Protein AF-A0A436DQ87-F1 (afdb_monomer)

Sequence (62 aa):
DDLSFESFSSEIVDENLSKKTAIWRNLWTDNMALAKHARAFIGLGMETARRKAELVSARHKP

pLDDT: mean 94.48, std 4.88, range [77.25, 98.69]

Structure (mmCIF, N/CA/C/O backbone):
data_AF-A0A436DQ87-F1
#
_entry.id   AF-A0A436DQ87-F1
#
loop_
_atom_site.group_PDB
_atom_site.id
_atom_site.type_symbol
_atom_site.label_atom_id
_atom_site.label_alt_id
_atom_site.label_comp_id
_atom_site.label_asym_id
_atom_site.label_entity_id
_atom_site.label_seq_id
_atom_site.pdbx_PDB_ins_code
_atom_site.Cartn_x
_atom_site.Cartn_y
_atom_site.Cartn_z
_atom_site.occupancy
_atom_site.B_iso_or_equiv
_atom_site.auth_seq_id
_atom_site.auth_comp_id
_atom_site.auth_asym_id
_atom_site.auth_atom_id
_atom_site.pdbx_PDB_model_num
ATOM 1 N N . ASP A 1 1 ? 6.286 -16.154 -8.353 1.00 77.25 1 ASP A N 1
ATOM 2 C CA . ASP A 1 1 ? 6.088 -15.728 -6.959 1.00 77.25 1 ASP A CA 1
ATOM 3 C C . ASP A 1 1 ? 5.114 -14.576 -6.908 1.00 77.25 1 ASP A C 1
ATOM 5 O O . ASP A 1 1 ? 5.208 -13.675 -7.738 1.00 77.25 1 ASP A O 1
ATOM 9 N N . ASP A 1 2 ? 4.176 -14.644 -5.971 1.00 93.69 2 ASP A N 1
ATOM 10 C CA . ASP A 1 2 ? 3.170 -13.610 -5.749 1.00 93.69 2 ASP A CA 1
ATOM 11 C C . ASP A 1 2 ? 3.648 -12.604 -4.691 1.00 93.69 2 ASP A C 1
ATOM 13 O O . ASP A 1 2 ? 4.418 -12.941 -3.792 1.00 93.69 2 ASP A O 1
ATOM 17 N N . LEU A 1 3 ? 3.171 -11.360 -4.789 1.00 96.62 3 LEU A N 1
ATOM 18 C CA . LEU A 1 3 ? 3.438 -10.271 -3.843 1.00 96.62 3 LEU A CA 1
ATOM 19 C C . LEU A 1 3 ? 2.109 -9.689 -3.349 1.00 96.62 3 LEU A C 1
ATOM 21 O O . LEU A 1 3 ? 1.221 -9.415 -4.157 1.00 96.62 3 LEU A O 1
ATOM 25 N N . SER A 1 4 ? 2.002 -9.433 -2.042 1.00 97.31 4 SER A N 1
ATOM 26 C CA . SER A 1 4 ? 0.823 -8.818 -1.414 1.00 97.31 4 SER A CA 1
ATOM 27 C C . SER A 1 4 ? 1.178 -7.546 -0.642 1.00 97.31 4 SER A C 1
ATOM 29 O O . SER A 1 4 ? 2.272 -7.425 -0.098 1.00 97.31 4 SER A O 1
ATOM 31 N N . PHE A 1 5 ? 0.238 -6.599 -0.591 1.00 97.81 5 PHE A N 1
ATOM 32 C CA . PHE A 1 5 ? 0.308 -5.424 0.278 1.00 97.81 5 PHE A CA 1
ATOM 33 C C . PHE A 1 5 ? -0.412 -5.718 1.595 1.00 97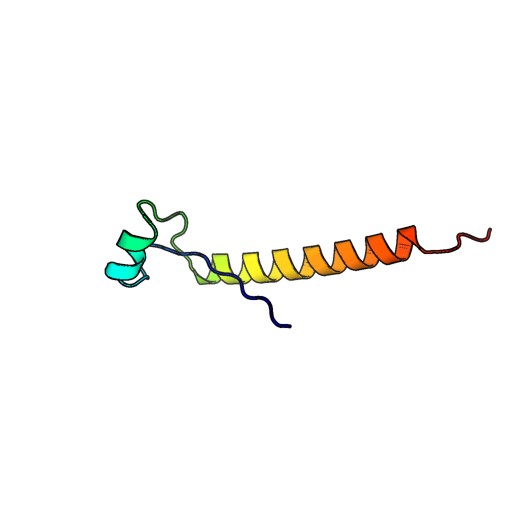.81 5 PHE A C 1
ATOM 35 O O . PHE A 1 5 ? -1.589 -6.076 1.575 1.00 97.81 5 PHE A O 1
ATOM 42 N N . GLU A 1 6 ? 0.273 -5.521 2.721 1.00 96.56 6 GLU A N 1
ATOM 43 C CA . GLU A 1 6 ? -0.312 -5.601 4.059 1.00 96.56 6 GLU A CA 1
ATOM 44 C C . GLU A 1 6 ? -0.166 -4.261 4.795 1.00 96.56 6 GLU A C 1
ATOM 46 O O . GLU A 1 6 ? 0.902 -3.650 4.831 1.00 96.56 6 GLU A O 1
ATOM 51 N N . SER A 1 7 ? -1.272 -3.768 5.352 1.00 96.19 7 SER A N 1
ATOM 52 C CA . SER A 1 7 ? -1.317 -2.566 6.184 1.00 96.19 7 SER A CA 1
ATOM 53 C C . SER A 1 7 ? -2.454 -2.698 7.182 1.00 96.19 7 SER A C 1
ATOM 55 O O . SER A 1 7 ? -3.541 -3.161 6.836 1.00 96.19 7 SER A O 1
ATOM 57 N N . PHE A 1 8 ? -2.201 -2.303 8.425 1.00 94.75 8 PHE A N 1
ATOM 58 C CA . PHE A 1 8 ? -3.068 -2.639 9.543 1.00 94.75 8 PHE A CA 1
ATOM 59 C C . PHE A 1 8 ? -3.600 -1.396 10.263 1.00 94.75 8 PHE A C 1
ATOM 61 O O . PHE A 1 8 ? -2.935 -0.362 10.331 1.00 94.75 8 PHE A O 1
ATOM 68 N N . SER A 1 9 ? -4.801 -1.542 10.819 1.00 92.25 9 SER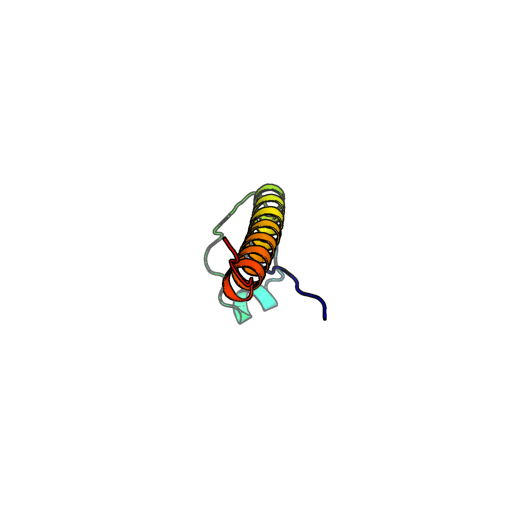 A N 1
ATOM 69 C CA . SER A 1 9 ? -5.481 -0.595 11.704 1.00 92.25 9 SER A CA 1
ATOM 70 C C . SER A 1 9 ? -6.069 -1.399 12.861 1.00 92.25 9 SER A C 1
ATOM 72 O O . SER A 1 9 ? -6.717 -2.420 12.614 1.00 92.25 9 SER A O 1
ATOM 74 N N . SER A 1 10 ? -5.835 -0.973 14.103 1.00 90.12 10 SER A N 1
ATOM 75 C CA . SER A 1 10 ? -6.286 -1.672 15.314 1.00 90.12 10 SER A CA 1
ATOM 76 C C . SER A 1 10 ? -7.809 -1.727 15.449 1.00 90.12 10 SER A C 1
ATOM 78 O O . SER A 1 10 ? -8.319 -2.580 16.163 1.00 90.12 10 SER A O 1
ATOM 80 N N . GLU A 1 11 ? -8.542 -0.868 14.732 1.00 89.38 11 GLU A N 1
ATOM 81 C CA . GLU A 1 11 ? -10.009 -0.917 14.644 1.00 89.38 11 GLU A CA 1
ATOM 82 C C . GLU A 1 11 ? -10.530 -2.080 13.780 1.00 89.38 11 GLU A C 1
ATOM 84 O O . GLU A 1 11 ? -11.700 -2.438 13.883 1.00 89.38 11 GLU A O 1
ATOM 89 N N . ILE A 1 12 ? -9.687 -2.661 12.916 1.00 87.44 12 ILE A N 1
ATOM 90 C CA . ILE A 1 12 ? -10.086 -3.690 11.941 1.00 87.44 12 ILE A CA 1
ATOM 91 C C . ILE A 1 12 ? -9.443 -5.050 12.233 1.00 87.44 12 ILE A C 1
ATOM 93 O O . ILE A 1 12 ? -10.059 -6.084 11.974 1.00 87.44 12 ILE A O 1
ATOM 97 N N . VAL A 1 13 ? -8.199 -5.079 12.721 1.00 87.00 13 VAL A N 1
ATOM 98 C CA . VAL A 1 13 ? -7.484 -6.342 12.967 1.00 87.00 13 VAL A CA 1
ATOM 99 C C . VAL A 1 13 ? -7.875 -6.994 14.295 1.00 87.00 13 VAL A C 1
ATOM 101 O O . VAL A 1 13 ? -8.277 -6.319 15.237 1.00 87.00 13 VAL A O 1
ATOM 104 N N . ASP A 1 14 ? -7.688 -8.315 14.385 1.00 89.56 14 ASP A N 1
ATOM 105 C CA . ASP A 1 14 ? -7.827 -9.064 15.639 1.00 89.56 14 ASP A CA 1
A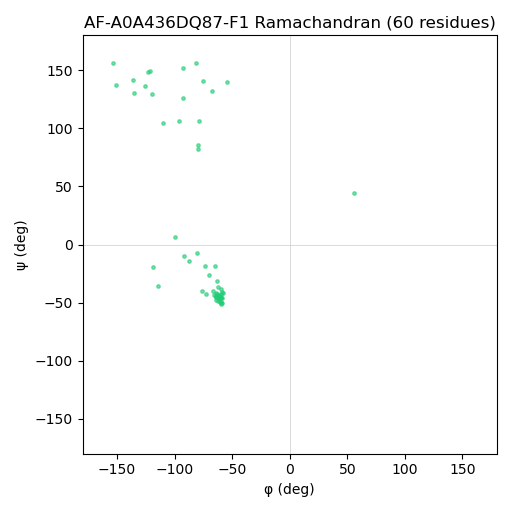TOM 106 C C . ASP A 1 14 ? -6.949 -8.466 16.754 1.00 89.56 14 ASP A C 1
ATOM 108 O O . ASP A 1 14 ? -5.793 -8.094 16.532 1.00 89.56 14 ASP A O 1
ATOM 112 N N . GLU A 1 15 ? -7.480 -8.421 17.975 1.00 84.00 15 GLU A N 1
ATOM 113 C CA . GLU A 1 15 ? -6.835 -7.811 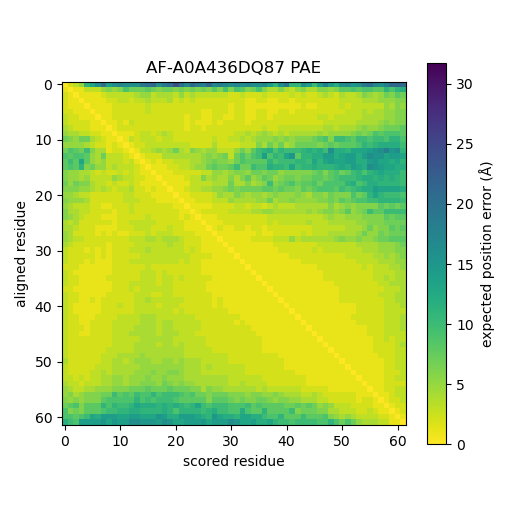19.138 1.00 84.00 15 GLU A CA 1
ATOM 114 C C . GLU A 1 15 ? -5.486 -8.478 19.458 1.00 84.00 15 GLU A C 1
ATOM 116 O O . GLU A 1 15 ? -4.514 -7.800 19.806 1.00 84.00 15 GLU A O 1
ATOM 121 N N . ASN A 1 16 ? -5.389 -9.805 19.304 1.00 87.62 16 ASN A N 1
ATOM 122 C CA . ASN A 1 16 ? -4.146 -10.544 19.534 1.00 87.62 16 ASN A CA 1
ATOM 123 C C . ASN A 1 16 ? -3.071 -10.156 18.511 1.00 87.62 16 ASN A C 1
ATOM 125 O O . ASN A 1 16 ? -1.918 -9.929 18.883 1.00 87.62 16 ASN A O 1
ATOM 129 N N . LEU A 1 17 ? -3.445 -10.041 17.231 1.00 87.81 17 LEU A N 1
ATOM 130 C CA . LEU A 1 17 ? -2.536 -9.567 16.189 1.00 87.81 17 LEU A CA 1
ATOM 131 C C . LEU A 1 17 ? -2.131 -8.113 16.452 1.00 87.81 17 LEU A C 1
ATOM 133 O O . LEU A 1 17 ? -0.941 -7.816 16.437 1.00 87.81 17 LEU A O 1
ATOM 137 N N . SER A 1 18 ? -3.090 -7.245 16.790 1.00 86.00 18 SER A N 1
ATOM 138 C CA . SER A 1 18 ? -2.853 -5.826 17.073 1.00 86.00 18 SER A CA 1
ATOM 139 C C . SER A 1 18 ? -1.854 -5.596 18.203 1.00 86.00 18 SER A C 1
ATOM 141 O O . SER A 1 18 ? -0.993 -4.720 18.103 1.00 86.00 18 SER A O 1
ATOM 143 N N . LYS A 1 19 ? -1.943 -6.391 19.276 1.00 86.69 19 LYS A N 1
ATOM 144 C CA . LYS A 1 19 ? -1.000 -6.335 20.402 1.00 86.69 19 LYS A CA 1
ATOM 145 C C . LYS A 1 19 ? 0.363 -6.911 20.027 1.00 86.69 19 LYS A C 1
ATOM 147 O O . LYS A 1 19 ? 1.379 -6.313 20.369 1.00 86.69 19 LYS A O 1
ATOM 152 N N . LYS A 1 20 ? 0.399 -8.040 19.307 1.00 92.31 20 LYS A N 1
ATOM 153 C CA . LYS A 1 20 ? 1.652 -8.680 18.866 1.00 92.31 20 LYS A CA 1
ATOM 154 C C . LYS A 1 20 ? 2.470 -7.796 17.929 1.00 92.31 20 LYS A C 1
ATOM 156 O O . LYS A 1 20 ? 3.693 -7.821 18.005 1.00 92.31 20 LYS A O 1
ATOM 161 N N . THR A 1 21 ? 1.810 -7.029 17.064 1.00 91.75 21 THR A N 1
ATOM 162 C CA . THR A 1 21 ? 2.467 -6.127 16.105 1.00 91.75 21 THR A CA 1
ATOM 163 C C . THR A 1 21 ? 2.488 -4.669 16.560 1.00 91.75 21 THR A C 1
ATOM 165 O O . THR A 1 21 ? 2.958 -3.813 15.814 1.00 91.75 21 THR A O 1
ATOM 168 N N . ALA A 1 22 ? 2.043 -4.382 17.791 1.00 93.38 22 ALA A N 1
ATOM 169 C CA . ALA A 1 22 ? 2.125 -3.060 18.407 1.00 93.38 22 ALA A CA 1
ATOM 170 C C . ALA A 1 22 ? 1.457 -1.942 17.570 1.00 93.38 22 ALA A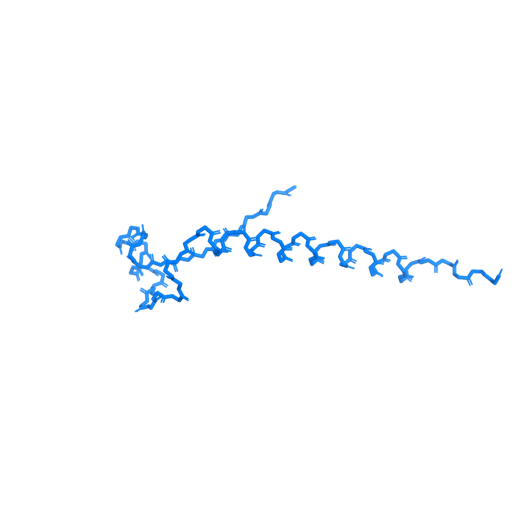 C 1
ATOM 172 O O . ALA A 1 22 ? 1.998 -0.844 17.408 1.00 93.38 22 ALA A O 1
ATOM 173 N N . ILE A 1 23 ? 0.258 -2.205 17.035 1.00 93.00 23 ILE A N 1
ATOM 174 C CA . ILE A 1 23 ? -0.518 -1.222 16.261 1.00 93.00 23 ILE A CA 1
ATOM 175 C C . ILE A 1 23 ? -1.226 -0.267 17.230 1.00 93.00 23 ILE A C 1
ATOM 177 O O . ILE A 1 23 ? -2.375 -0.465 17.616 1.00 93.00 23 ILE A O 1
ATOM 181 N N . TRP A 1 24 ? -0.513 0.778 17.650 1.00 93.44 24 TRP A N 1
ATOM 182 C CA . TRP A 1 24 ? -1.014 1.771 18.614 1.00 93.44 24 TRP A CA 1
ATOM 183 C C . TRP A 1 24 ? -1.781 2.934 17.978 1.00 93.44 24 TRP A C 1
ATOM 185 O O . TRP A 1 24 ? -2.415 3.715 18.683 1.00 93.44 24 TRP A O 1
ATOM 195 N N . ARG A 1 25 ? -1.677 3.103 16.656 1.00 94.62 25 ARG A N 1
ATOM 196 C CA . ARG A 1 25 ? -2.264 4.221 15.905 1.00 94.62 25 ARG A CA 1
ATOM 197 C C . ARG A 1 25 ? -2.925 3.709 14.634 1.00 94.62 25 ARG A C 1
ATOM 199 O O . ARG A 1 25 ? -2.340 2.887 13.934 1.00 94.62 25 ARG A O 1
ATOM 206 N N . ASN A 1 26 ? -4.061 4.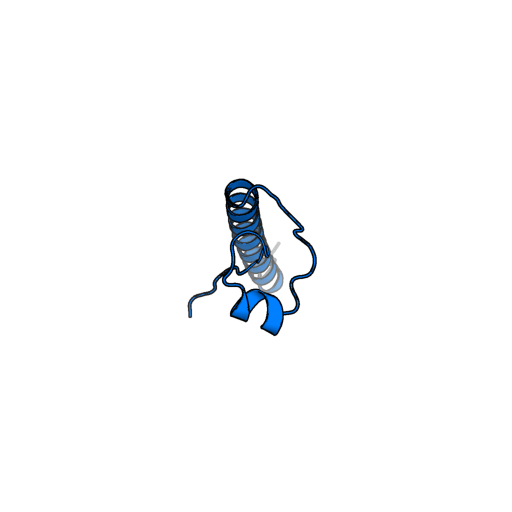303 14.289 1.00 95.50 26 ASN A N 1
ATOM 207 C CA . ASN A 1 26 ? -4.736 4.083 13.014 1.00 95.50 26 ASN A CA 1
ATOM 208 C C . ASN A 1 26 ? -4.322 5.191 12.045 1.00 95.50 26 ASN A C 1
ATOM 210 O O . ASN A 1 26 ? -4.682 6.353 12.217 1.00 95.50 26 ASN A O 1
ATOM 214 N N . LEU A 1 27 ? -3.475 4.846 11.069 1.00 96.50 27 LEU A N 1
ATOM 215 C CA . LEU A 1 27 ? -2.900 5.809 10.114 1.00 96.50 27 LEU A CA 1
ATOM 216 C C . LEU A 1 27 ? -3.860 6.158 8.967 1.00 96.50 27 LEU A C 1
ATOM 218 O O . LEU A 1 27 ? -3.568 7.034 8.155 1.00 96.50 27 LEU A O 1
ATOM 222 N N . TRP A 1 28 ? -4.986 5.463 8.896 1.00 96.88 28 TRP A N 1
ATOM 223 C CA . TRP A 1 28 ? -6.022 5.614 7.892 1.00 96.88 28 TRP A CA 1
ATOM 224 C C . TRP A 1 28 ? -7.355 5.166 8.493 1.00 96.88 28 TRP A C 1
ATOM 226 O O . TRP A 1 28 ? -7.385 4.362 9.424 1.00 96.88 28 TRP A O 1
ATOM 236 N N . THR A 1 29 ? -8.449 5.678 7.938 1.00 95.31 29 THR A N 1
ATOM 237 C CA . THR A 1 29 ? -9.825 5.315 8.320 1.00 95.31 29 THR A CA 1
ATOM 238 C C . THR A 1 29 ? -10.616 4.704 7.160 1.00 95.31 29 THR A C 1
ATOM 240 O O . THR A 1 29 ? -11.577 3.982 7.392 1.00 95.31 29 THR A O 1
ATOM 243 N N . ASP A 1 30 ? -10.188 4.922 5.911 1.00 97.19 30 ASP A N 1
ATOM 244 C CA . ASP A 1 30 ? -10.789 4.341 4.704 1.00 97.19 30 ASP A CA 1
ATOM 245 C C . ASP A 1 30 ? -9.840 3.304 4.076 1.00 97.19 30 ASP A C 1
ATOM 247 O O . ASP A 1 30 ? -8.839 3.643 3.432 1.00 97.19 30 ASP A O 1
ATOM 251 N N . ASN A 1 31 ? -10.160 2.019 4.262 1.00 96.00 31 ASN A N 1
ATOM 252 C CA . ASN A 1 31 ? -9.365 0.912 3.727 1.00 96.00 31 ASN A CA 1
ATOM 253 C C . ASN A 1 31 ? -9.453 0.780 2.195 1.00 96.00 31 ASN A C 1
ATOM 255 O O . ASN A 1 31 ? -8.503 0.302 1.573 1.00 96.00 31 ASN A O 1
ATOM 259 N N . MET A 1 32 ? -10.542 1.225 1.565 1.00 98.12 32 MET A N 1
ATOM 260 C CA . MET A 1 32 ? -10.726 1.143 0.116 1.00 98.12 32 MET A CA 1
ATOM 261 C C . MET A 1 32 ? -9.904 2.213 -0.590 1.00 98.12 32 MET A C 1
ATOM 263 O O . MET A 1 32 ? -9.285 1.926 -1.620 1.00 98.12 32 MET A O 1
ATOM 267 N N . ALA A 1 33 ? -9.852 3.425 -0.033 1.00 98.00 33 ALA A N 1
ATOM 268 C CA . ALA A 1 33 ? -8.936 4.460 -0.500 1.00 98.00 33 ALA A CA 1
ATOM 269 C C . ALA A 1 33 ? -7.477 3.987 -0.401 1.00 98.00 33 ALA A C 1
ATOM 271 O O . ALA A 1 33 ? -6.729 4.089 -1.379 1.00 98.00 33 ALA A O 1
ATOM 272 N N . LEU A 1 34 ? -7.094 3.386 0.733 1.00 98.25 34 LEU A N 1
ATOM 273 C CA . LEU A 1 34 ? -5.756 2.828 0.932 1.00 98.25 34 LEU A CA 1
ATOM 274 C C . LEU A 1 34 ? -5.428 1.719 -0.077 1.00 98.25 34 LEU A C 1
ATOM 276 O O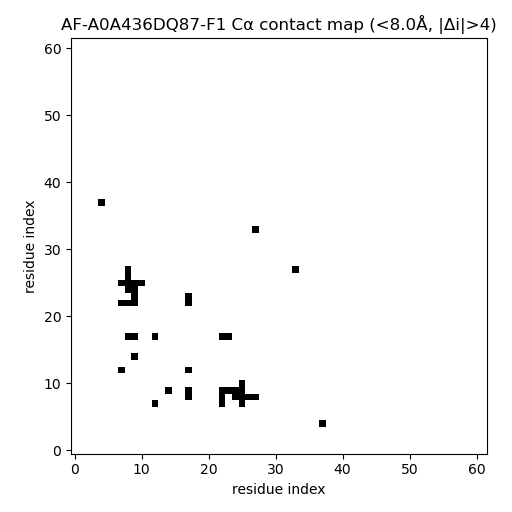 . LEU A 1 34 ? -4.374 1.762 -0.710 1.00 98.25 34 LEU A O 1
ATOM 280 N N . ALA A 1 35 ? -6.322 0.744 -0.258 1.00 98.25 35 ALA A N 1
ATOM 281 C CA . ALA A 1 35 ? -6.095 -0.388 -1.154 1.00 98.25 35 ALA A CA 1
ATOM 282 C C . ALA A 1 35 ? -5.957 0.054 -2.620 1.00 98.25 35 ALA A C 1
ATOM 284 O O . ALA A 1 35 ? -5.054 -0.404 -3.326 1.00 98.25 35 ALA A O 1
ATOM 285 N N . LYS A 1 36 ? -6.804 0.991 -3.077 1.00 98.62 36 LYS A N 1
ATOM 286 C CA . LYS A 1 36 ? -6.701 1.577 -4.425 1.00 98.62 36 LYS A CA 1
ATOM 287 C C . LYS A 1 36 ? -5.368 2.293 -4.619 1.00 98.62 36 LYS A C 1
ATOM 289 O O . LYS A 1 36 ? -4.707 2.081 -5.637 1.00 98.62 36 LYS A O 1
ATOM 294 N N . HIS A 1 37 ? -4.959 3.095 -3.637 1.00 98.56 37 HIS A N 1
ATOM 295 C CA . HIS A 1 37 ? -3.681 3.795 -3.678 1.00 98.56 37 HIS A CA 1
ATOM 296 C C . HIS A 1 37 ? -2.500 2.815 -3.717 1.00 98.56 37 HIS A C 1
ATOM 298 O O . HIS A 1 37 ? -1.643 2.926 -4.591 1.00 98.56 37 HIS A O 1
ATOM 304 N N . ALA A 1 38 ? -2.476 1.811 -2.835 1.00 98.56 38 ALA A N 1
ATOM 305 C CA . ALA A 1 38 ? -1.416 0.806 -2.785 1.00 98.56 38 ALA A CA 1
ATOM 306 C C . ALA A 1 38 ? -1.301 0.015 -4.099 1.00 98.56 38 ALA A C 1
ATOM 308 O O . ALA A 1 38 ? -0.196 -0.178 -4.611 1.00 98.56 38 ALA A O 1
ATOM 309 N N . ARG A 1 39 ? -2.433 -0.385 -4.697 1.00 98.38 39 ARG A N 1
ATOM 310 C CA . ARG A 1 39 ? -2.446 -1.089 -5.987 1.00 98.38 39 ARG A CA 1
ATOM 311 C C . ARG A 1 39 ? -1.840 -0.243 -7.105 1.00 98.38 39 ARG A C 1
ATOM 313 O O . ARG A 1 39 ? -1.025 -0.758 -7.871 1.00 98.38 39 ARG A O 1
ATOM 320 N N . ALA A 1 40 ? -2.227 1.030 -7.196 1.00 98.56 40 ALA A N 1
ATOM 321 C CA . ALA A 1 40 ? -1.687 1.954 -8.190 1.00 98.56 40 ALA A CA 1
ATOM 322 C C . ALA A 1 40 ? -0.187 2.203 -7.970 1.00 98.56 40 ALA A C 1
ATOM 324 O O . ALA A 1 40 ? 0.592 2.128 -8.919 1.00 98.56 40 ALA A O 1
ATOM 325 N N . PHE A 1 41 ? 0.220 2.426 -6.718 1.00 98.62 41 PHE A N 1
ATOM 326 C CA . PHE A 1 41 ? 1.609 2.670 -6.336 1.00 98.62 41 PHE A CA 1
ATOM 327 C C . PHE A 1 41 ? 2.528 1.505 -6.729 1.00 98.62 41 PHE A C 1
ATOM 329 O O . PHE A 1 41 ? 3.540 1.714 -7.397 1.00 98.62 41 PHE A O 1
ATOM 336 N N . ILE A 1 42 ? 2.155 0.270 -6.374 1.00 98.44 42 ILE A N 1
ATOM 337 C CA . ILE A 1 42 ? 2.943 -0.930 -6.694 1.00 98.44 42 ILE A CA 1
ATOM 338 C C . ILE A 1 42 ? 3.010 -1.143 -8.209 1.00 98.44 42 ILE A C 1
ATOM 340 O O . ILE A 1 42 ? 4.097 -1.339 -8.753 1.00 98.44 42 ILE A O 1
ATOM 344 N N . GLY A 1 43 ? 1.865 -1.068 -8.898 1.00 98.31 43 GLY A N 1
ATOM 345 C CA . GLY A 1 43 ? 1.799 -1.280 -10.345 1.00 98.31 43 GLY A CA 1
ATOM 346 C C . GLY A 1 43 ? 2.669 -0.289 -11.119 1.00 98.31 43 GLY A C 1
ATOM 347 O O . GLY A 1 43 ? 3.498 -0.699 -11.934 1.00 98.31 43 GLY A O 1
ATOM 348 N N . LEU A 1 44 ? 2.544 1.004 -10.811 1.00 98.69 44 LEU A N 1
ATOM 349 C CA . LEU A 1 44 ? 3.327 2.054 -11.459 1.00 98.69 44 LEU A CA 1
ATOM 350 C C . LEU A 1 44 ? 4.821 1.950 -11.124 1.00 98.69 44 LEU A C 1
ATOM 352 O O . LEU A 1 44 ? 5.666 2.136 -12.003 1.00 98.69 44 LEU A O 1
ATOM 356 N N . GLY A 1 45 ? 5.163 1.624 -9.874 1.00 98.44 45 GLY A N 1
ATOM 357 C CA . GLY A 1 45 ? 6.547 1.422 -9.447 1.00 98.44 45 GLY A CA 1
ATOM 358 C 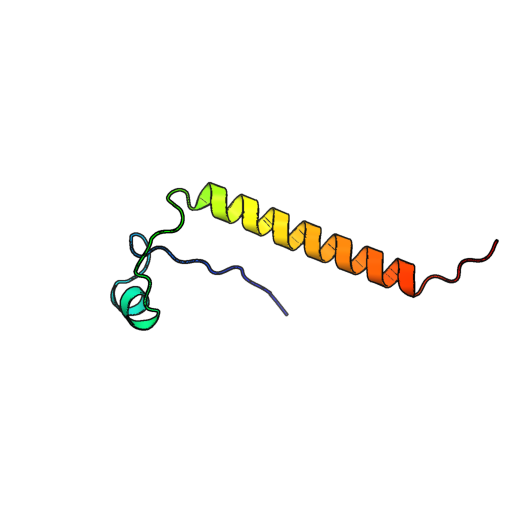C . GLY A 1 45 ? 7.227 0.277 -10.199 1.00 98.44 45 GLY A C 1
ATOM 359 O O . GLY A 1 45 ? 8.334 0.446 -10.714 1.00 98.44 45 GLY A O 1
ATOM 360 N N . MET A 1 46 ? 6.543 -0.862 -10.337 1.00 98.31 46 MET A N 1
ATOM 361 C CA . MET A 1 46 ? 7.037 -2.009 -11.104 1.00 98.31 46 MET A CA 1
ATOM 362 C C . MET A 1 46 ? 7.197 -1.690 -12.591 1.00 98.31 46 MET A C 1
ATOM 364 O O . MET A 1 46 ? 8.226 -2.019 -13.184 1.00 98.31 46 MET A O 1
ATOM 368 N N . GLU A 1 47 ? 6.208 -1.034 -13.202 1.00 98.56 47 GLU A N 1
ATOM 369 C CA . GLU A 1 47 ? 6.293 -0.633 -14.607 1.00 98.56 47 GLU A CA 1
ATOM 370 C C . GLU A 1 47 ? 7.485 0.301 -14.845 1.00 98.56 47 GLU A C 1
ATOM 372 O O . GLU A 1 47 ? 8.270 0.101 -15.777 1.00 98.56 47 GLU A O 1
ATOM 377 N N . THR A 1 48 ? 7.648 1.295 -13.973 1.00 98.62 48 THR A N 1
ATOM 378 C CA . THR A 1 48 ? 8.746 2.262 -14.039 1.00 98.62 48 THR A CA 1
ATOM 379 C C . THR A 1 48 ? 10.098 1.564 -13.901 1.00 98.62 48 THR A C 1
ATOM 381 O O . THR A 1 48 ? 11.011 1.826 -14.685 1.00 98.62 48 THR A O 1
ATOM 384 N N . ALA A 1 49 ? 10.228 0.633 -12.950 1.00 98.38 49 ALA A N 1
ATOM 385 C CA . ALA A 1 49 ? 11.443 -0.153 -12.761 1.00 98.38 49 ALA A CA 1
ATOM 386 C C . ALA A 1 49 ? 11.779 -1.002 -13.998 1.00 98.38 49 ALA A C 1
ATOM 388 O O . ALA A 1 49 ? 12.933 -1.009 -14.433 1.00 98.38 49 ALA A O 1
ATOM 389 N N . ARG A 1 50 ? 10.779 -1.650 -14.612 1.00 98.38 50 ARG A N 1
ATOM 390 C CA . ARG A 1 50 ? 10.959 -2.427 -15.849 1.00 98.38 50 ARG A CA 1
ATOM 391 C C . ARG A 1 50 ? 11.481 -1.551 -16.985 1.00 98.38 50 ARG A C 1
ATOM 393 O O . ARG A 1 50 ? 12.502 -1.873 -17.585 1.00 98.38 50 ARG A O 1
ATOM 400 N N . ARG A 1 51 ? 10.824 -0.415 -17.244 1.00 98.31 51 ARG A N 1
ATOM 401 C CA . ARG A 1 51 ? 11.234 0.532 -18.298 1.00 98.31 51 ARG A CA 1
ATOM 402 C C . ARG A 1 51 ? 12.653 1.047 -18.069 1.00 98.31 51 ARG A C 1
ATOM 404 O O . ARG A 1 51 ? 13.433 1.147 -19.010 1.00 98.31 51 ARG A O 1
ATOM 411 N N . LYS A 1 52 ? 13.007 1.339 -16.814 1.00 98.44 52 LYS A N 1
ATOM 412 C CA . LYS A 1 52 ? 14.365 1.747 -16.442 1.00 98.44 52 LYS A CA 1
ATOM 413 C C . LYS A 1 52 ? 15.389 0.651 -16.753 1.00 98.44 52 LYS A C 1
ATOM 415 O O . LYS A 1 52 ? 16.441 0.960 -17.300 1.00 98.44 52 LYS A O 1
ATOM 420 N N . ALA A 1 53 ? 15.097 -0.606 -16.424 1.00 98.12 53 ALA A N 1
ATOM 421 C CA . ALA A 1 53 ? 15.997 -1.726 -16.704 1.00 98.12 53 ALA A CA 1
ATOM 422 C C . ALA A 1 53 ? 16.199 -1.950 -18.216 1.00 98.12 53 ALA A C 1
ATOM 424 O O . ALA A 1 53 ? 17.325 -2.153 -18.676 1.00 98.12 53 ALA A O 1
ATOM 425 N N . GLU A 1 54 ? 15.123 -1.846 -18.998 1.00 98.06 54 GLU A N 1
ATOM 426 C CA . GLU A 1 54 ? 15.178 -1.915 -20.464 1.00 98.06 54 GLU A CA 1
ATOM 427 C C . GLU A 1 54 ? 16.022 -0.782 -21.046 1.00 98.06 54 GLU A C 1
ATOM 429 O O . GLU A 1 54 ? 16.902 -1.031 -21.864 1.00 98.06 54 GLU A O 1
ATOM 434 N N . LEU A 1 55 ? 15.822 0.448 -20.568 1.00 97.56 55 LEU A N 1
ATOM 435 C CA . LEU A 1 55 ? 16.606 1.601 -21.003 1.00 97.56 55 LEU A CA 1
ATOM 436 C C . LEU A 1 55 ? 18.103 1.416 -20.726 1.00 97.56 55 LEU A C 1
ATOM 438 O O . LEU A 1 55 ? 18.921 1.667 -21.602 1.00 97.56 55 LEU A O 1
ATOM 442 N N . VAL A 1 56 ? 18.468 0.946 -19.531 1.00 97.75 56 VAL A N 1
ATOM 443 C CA . VAL A 1 56 ? 19.877 0.739 -19.147 1.00 97.75 56 VAL A CA 1
ATOM 444 C C . VAL A 1 56 ? 20.566 -0.320 -20.015 1.00 97.75 56 VAL A C 1
ATOM 446 O O . VAL A 1 56 ? 21.767 -0.228 -20.256 1.00 97.75 56 VAL A O 1
ATOM 449 N N . SER A 1 57 ? 19.827 -1.324 -20.486 1.00 95.62 57 SER A N 1
ATOM 450 C CA . SER A 1 57 ? 20.370 -2.411 -21.312 1.00 95.62 57 SER A CA 1
ATOM 451 C C . SER A 1 57 ? 20.282 -2.150 -22.821 1.00 95.62 57 SER A C 1
ATOM 453 O O . SER A 1 57 ? 20.878 -2.890 -23.611 1.00 95.62 57 SER A O 1
ATOM 455 N N . ALA A 1 58 ? 19.569 -1.103 -23.241 1.00 95.88 58 ALA A N 1
ATOM 456 C CA . ALA A 1 58 ? 19.367 -0.787 -24.645 1.00 95.88 58 ALA A CA 1
ATOM 457 C C . ALA A 1 58 ? 20.675 -0.344 -25.322 1.00 95.88 58 ALA A C 1
ATOM 459 O O . ALA A 1 58 ? 21.399 0.534 -24.853 1.00 95.88 58 ALA A O 1
ATOM 460 N N . ARG A 1 59 ? 20.967 -0.913 -26.499 1.00 93.25 59 ARG A N 1
ATOM 461 C CA . ARG A 1 59 ? 22.016 -0.377 -27.377 1.00 93.25 59 ARG A CA 1
ATOM 462 C C . ARG A 1 59 ? 21.465 0.834 -28.123 1.00 93.25 59 ARG A C 1
ATOM 464 O O . ARG A 1 59 ? 20.702 0.675 -29.073 1.00 93.25 59 ARG A O 1
ATOM 471 N N . HIS A 1 60 ? 21.890 2.026 -27.728 1.00 90.50 60 HIS A N 1
ATOM 472 C CA . HIS A 1 60 ? 21.541 3.275 -28.402 1.00 90.50 60 HIS A CA 1
ATOM 473 C C . HIS A 1 60 ? 22.404 3.481 -29.651 1.00 90.50 60 HIS A C 1
ATOM 475 O O . HIS A 1 60 ? 23.427 4.162 -29.609 1.00 90.50 60 HIS A O 1
ATOM 481 N N . LYS A 1 61 ? 22.020 2.840 -30.759 1.00 88.81 61 LYS A N 1
ATOM 482 C CA . LYS A 1 61 ? 22.603 3.148 -32.070 1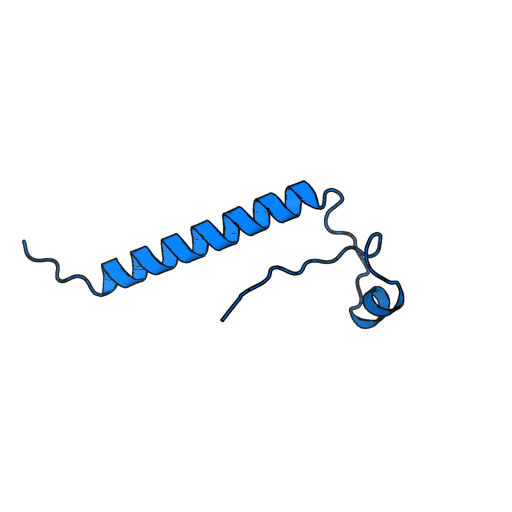.00 88.81 61 LYS A CA 1
ATOM 483 C C . LYS A 1 61 ? 22.019 4.473 -32.590 1.00 88.81 61 LYS A C 1
ATOM 485 O O . LYS A 1 61 ? 20.830 4.695 -32.358 1.00 88.81 61 LYS A O 1
ATOM 490 N N . PRO A 1 62 ? 22.845 5.324 -33.224 1.00 81.31 62 PRO A N 1
ATOM 491 C CA . PRO A 1 62 ? 22.398 6.587 -33.806 1.00 81.31 62 PRO A CA 1
ATOM 492 C C . PRO A 1 62 ? 21.416 6.374 -34.960 1.00 81.31 62 PRO A C 1
ATOM 494 O O . PRO A 1 62 ? 21.503 5.311 -35.622 1.00 81.31 62 PRO A O 1
#

Solvent-accessible surface area (backbone atoms only — not comparable to full-atom values): 4069 Å² total; per-residue (Å²): 138,88,87,86,92,86,86,80,33,51,93,76,47,58,68,71,58,27,62,76,70,64,48,86,61,63,90,65,89,56,68,67,62,49,51,55,49,51,54,51,53,53,52,52,50,53,52,52,51,51,54,51,55,51,57,74,69,51,83,86,73,134

Mean predicted aligned error: 3.98 Å

Radius of gyration: 18.32 Å; Cα contacts (8 Å, |Δi|>4): 21; chains: 1; bounding box: 33×22×54 Å

Secondary structure (DSSP, 8-state):
---------TTTS-HHHHHHTT--S-S-S-HHHHHHHHHHHHHHHHHHHHHHHHHHH-----

Foldseek 3Di:
DDDDDDDDACVPDDVVVCVVVVRPDGPDDDVVVVVVVVVVVVVVVVVVVVVVVCVVPDDDDD